Protein AF-A0A0P0VCZ7-F1 (afdb_monomer_lite)

Radius of gyration: 17.17 Å; chains: 1; bounding box: 38×31×43 Å

pLDDT: mean 91.62, std 6.35, range [67.06, 96.44]

InterPro domains:
  IPR007657 Glycosyltransferase 61 [PTHR20961] (1-67)

Foldseek 3Di:
DPDDDDDDDAALVQKPVCVVQNCPDCVHVPVPVVCVPVDDVCCCVPVVPNIDGRDDCVRCVVVVVVVVVVVVVVCVVCPDD

Secondary structure (DSSP, 8-state):
-----------GGGBTHHHHH-TTSHHHH-HHHHHHHHHHHHHIIIIISS--B---HHHHHHHHHHHHHHHHHHHHHS---

Structure (mmCIF, N/CA/C/O backbone):
data_AF-A0A0P0VCZ7-F1
#
_entry.id   AF-A0A0P0VCZ7-F1
#
loop_
_atom_site.group_PDB
_atom_site.id
_atom_site.type_symbol
_atom_site.label_atom_id
_atom_site.label_alt_id
_atom_site.label_comp_id
_atom_site.label_asym_id
_atom_site.label_entity_id
_atom_site.label_seq_id
_atom_site.pdbx_PDB_ins_code
_atom_site.Cartn_x
_atom_site.Cartn_y
_atom_site.Cartn_z
_atom_site.occupancy
_atom_site.B_iso_or_equiv
_atom_site.auth_seq_id
_atom_site.auth_comp_id
_atom_site.auth_asym_id
_atom_site.auth_atom_id
_atom_site.pdbx_PDB_model_num
ATOM 1 N N . MET A 1 1 ? -3.747 -24.025 14.898 1.00 67.38 1 MET A N 1
ATOM 2 C CA . MET A 1 1 ? -3.741 -22.546 14.945 1.00 67.38 1 MET A CA 1
ATOM 3 C C . MET A 1 1 ? -5.086 -22.070 14.400 1.00 67.38 1 MET A C 1
ATOM 5 O O . MET A 1 1 ? -5.268 -22.119 13.196 1.00 67.38 1 MET A O 1
ATOM 9 N N . GLY A 1 2 ? -6.067 -21.717 15.238 1.00 79.88 2 GLY A N 1
ATOM 10 C CA . GLY A 1 2 ? -7.423 -21.310 14.802 1.00 79.88 2 GLY A CA 1
ATOM 11 C C . GLY A 1 2 ? -7.496 -19.911 14.167 1.00 79.88 2 GLY A C 1
ATOM 12 O O . GLY A 1 2 ? -8.473 -19.196 14.360 1.00 79.88 2 GLY A O 1
ATOM 13 N N . LEU A 1 3 ? -6.430 -19.489 13.481 1.00 85.31 3 LEU A N 1
ATOM 14 C CA . LEU A 1 3 ? -6.303 -18.168 12.875 1.00 85.31 3 LEU A CA 1
ATOM 15 C C . LEU A 1 3 ? -6.944 -18.175 11.489 1.00 85.31 3 LEU A C 1
ATOM 17 O O . LEU A 1 3 ? -6.635 -19.023 10.653 1.00 85.31 3 LEU A O 1
ATOM 21 N N . HIS A 1 4 ? -7.815 -17.202 11.246 1.00 84.88 4 HIS A N 1
ATOM 22 C CA . HIS A 1 4 ? -8.377 -16.946 9.928 1.00 84.88 4 HIS A CA 1
ATOM 23 C C . HIS A 1 4 ? -7.727 -15.705 9.335 1.00 84.88 4 HIS A C 1
ATOM 25 O O . HIS A 1 4 ? -7.803 -14.625 9.917 1.00 84.88 4 HIS A O 1
ATOM 31 N N . TYR A 1 5 ? -7.107 -15.882 8.175 1.00 90.38 5 TYR A N 1
ATOM 32 C CA . TYR A 1 5 ? -6.516 -14.799 7.408 1.00 90.38 5 TYR A CA 1
ATOM 33 C C . TYR A 1 5 ? -7.562 -14.218 6.461 1.00 90.38 5 TYR A C 1
ATOM 35 O O . TYR A 1 5 ? -8.349 -14.953 5.867 1.00 90.38 5 TYR A O 1
ATOM 43 N N . GLU A 1 6 ? -7.553 -12.900 6.324 1.00 90.81 6 GLU A N 1
ATOM 44 C CA . GLU A 1 6 ? -8.361 -12.171 5.355 1.00 90.81 6 GLU A CA 1
ATOM 45 C C . GLU A 1 6 ? -7.413 -11.306 4.537 1.00 90.81 6 GLU A C 1
ATOM 47 O O . GLU A 1 6 ? -6.572 -10.594 5.089 1.00 90.81 6 GLU A O 1
ATOM 52 N N . GLN A 1 7 ? -7.536 -11.406 3.219 1.00 91.56 7 GLN A N 1
ATOM 53 C CA . GLN A 1 7 ? -6.699 -10.663 2.297 1.00 91.56 7 GLN A CA 1
ATOM 54 C C . GLN A 1 7 ? -7.249 -9.248 2.102 1.00 91.56 7 GLN A C 1
ATOM 56 O O . GLN A 1 7 ? -8.459 -9.027 2.001 1.00 91.56 7 GLN A O 1
ATOM 61 N N . TYR A 1 8 ? -6.333 -8.289 2.030 1.00 92.94 8 TYR A N 1
ATOM 62 C CA . TYR A 1 8 ? -6.602 -6.940 1.565 1.00 92.94 8 TYR A CA 1
ATOM 63 C C . TYR A 1 8 ? -5.495 -6.535 0.602 1.00 92.94 8 TYR A C 1
ATOM 65 O O . TYR A 1 8 ? -4.331 -6.446 0.996 1.00 92.94 8 TYR A O 1
ATOM 73 N N . ASP A 1 9 ? -5.876 -6.286 -0.644 1.00 91.62 9 ASP A N 1
ATOM 74 C CA . ASP A 1 9 ? -4.945 -5.859 -1.676 1.00 91.62 9 ASP A CA 1
ATOM 75 C C . ASP A 1 9 ? -4.840 -4.337 -1.663 1.00 91.62 9 ASP A C 1
ATOM 77 O O . ASP A 1 9 ? -5.767 -3.613 -2.048 1.00 91.62 9 ASP A O 1
ATOM 81 N N . ALA A 1 10 ? -3.693 -3.861 -1.181 1.00 91.25 10 ALA A N 1
ATOM 82 C CA . ALA A 1 10 ? -3.371 -2.449 -1.212 1.00 91.25 10 ALA A CA 1
ATOM 83 C C . ALA A 1 10 ? -3.205 -1.985 -2.665 1.00 91.25 10 ALA A C 1
ATOM 85 O O . ALA A 1 10 ? -2.486 -2.600 -3.455 1.00 91.25 10 ALA A O 1
ATOM 86 N N . GLU A 1 11 ? -3.846 -0.877 -3.010 1.00 92.88 11 GLU A N 1
ATOM 87 C CA . GLU A 1 11 ? -3.694 -0.239 -4.310 1.00 92.88 11 GLU A CA 1
ATOM 88 C C . GLU A 1 11 ? -2.390 0.555 -4.389 1.00 92.88 11 GLU A C 1
ATOM 90 O O . GLU A 1 11 ? -1.822 0.995 -3.385 1.00 92.88 11 GLU A O 1
ATOM 95 N N . GLY A 1 12 ? -1.927 0.800 -5.617 1.00 91.62 12 GLY A N 1
ATOM 96 C CA . GLY A 1 12 ? -0.694 1.545 -5.857 1.00 91.62 12 GLY A CA 1
ATOM 97 C C . GLY A 1 12 ? -0.665 2.908 -5.157 1.00 91.62 12 GLY A C 1
ATOM 98 O O . GLY A 1 12 ? 0.374 3.299 -4.631 1.00 91.62 12 GLY A O 1
ATOM 99 N N . HIS A 1 13 ? -1.807 3.601 -5.075 1.00 93.56 13 HIS A N 1
ATOM 100 C CA . HIS A 1 13 ? -1.912 4.909 -4.423 1.00 93.56 13 HIS A CA 1
ATOM 101 C C . HIS A 1 13 ? -1.779 4.852 -2.887 1.00 93.56 13 HIS A C 1
ATOM 103 O O . HIS A 1 13 ? -1.339 5.827 -2.280 1.00 93.56 13 HIS A O 1
ATOM 109 N N . GLU A 1 14 ? -2.101 3.716 -2.260 1.00 95.25 14 GLU A N 1
ATOM 110 C CA . GLU A 1 14 ? -1.908 3.484 -0.820 1.00 95.25 14 GLU A CA 1
ATOM 111 C C . GLU A 1 14 ? -0.440 3.189 -0.488 1.00 95.25 14 GLU A C 1
ATOM 113 O O . GLU A 1 14 ? 0.000 3.339 0.651 1.00 95.25 14 GLU A O 1
ATOM 118 N N . SER A 1 15 ? 0.342 2.772 -1.484 1.00 95.31 15 SER A N 1
ATOM 119 C CA . SER A 1 15 ? 1.756 2.456 -1.331 1.00 95.31 15 SER A CA 1
ATOM 120 C C . SER A 1 15 ? 2.632 3.697 -1.476 1.00 95.31 15 SER A C 1
ATOM 122 O O . SER A 1 15 ? 2.523 4.461 -2.439 1.00 95.31 15 SER A O 1
ATOM 124 N N . SER A 1 16 ? 3.606 3.858 -0.578 1.00 95.88 16 SER A N 1
ATOM 125 C CA . SER A 1 16 ? 4.670 4.861 -0.714 1.00 95.88 16 SER A CA 1
ATOM 126 C C . SER A 1 16 ? 5.495 4.692 -1.994 1.00 95.88 16 SER A C 1
ATOM 128 O O . SER A 1 16 ? 6.131 5.650 -2.438 1.00 95.88 16 SER A O 1
ATOM 130 N N . LEU A 1 17 ? 5.471 3.507 -2.614 1.00 96.06 17 LEU A N 1
ATOM 131 C CA . LEU A 1 17 ? 6.161 3.236 -3.872 1.00 96.06 17 LEU A CA 1
ATOM 132 C C . LEU A 1 17 ? 5.609 4.077 -5.028 1.00 96.06 17 LEU A C 1
ATOM 134 O O . LEU A 1 17 ? 6.390 4.462 -5.893 1.00 96.06 17 LEU A O 1
ATOM 138 N N . SER A 1 18 ? 4.323 4.453 -5.012 1.00 95.06 18 SER A N 1
ATOM 139 C CA . SER A 1 18 ? 3.754 5.372 -6.014 1.00 95.06 18 SER A CA 1
ATOM 140 C C . SER A 1 18 ? 4.443 6.730 -6.029 1.00 95.06 18 SER A C 1
ATOM 142 O O . SER A 1 18 ? 4.630 7.307 -7.094 1.00 95.06 18 SER A O 1
ATOM 144 N N . ARG A 1 19 ? 4.889 7.221 -4.869 1.00 94.19 19 ARG A N 1
ATOM 145 C CA . ARG A 1 19 ? 5.661 8.467 -4.771 1.00 94.19 19 ARG A CA 1
ATOM 146 C C . ARG A 1 19 ? 7.107 8.288 -5.223 1.00 94.19 19 ARG A C 1
ATOM 148 O O . ARG A 1 19 ? 7.705 9.235 -5.716 1.00 94.19 19 ARG A O 1
ATOM 155 N N . LYS A 1 20 ? 7.670 7.089 -5.046 1.00 95.06 20 LYS A N 1
ATOM 156 C CA . LYS A 1 20 ? 9.068 6.786 -5.381 1.00 95.06 20 LYS A CA 1
ATOM 157 C C . LYS A 1 20 ? 9.282 6.486 -6.866 1.00 95.06 20 LYS A C 1
ATOM 159 O O . LYS A 1 20 ? 10.282 6.923 -7.421 1.00 95.06 20 LYS A O 1
ATOM 164 N N . TYR A 1 21 ? 8.378 5.730 -7.480 1.00 94.56 21 TYR A N 1
ATO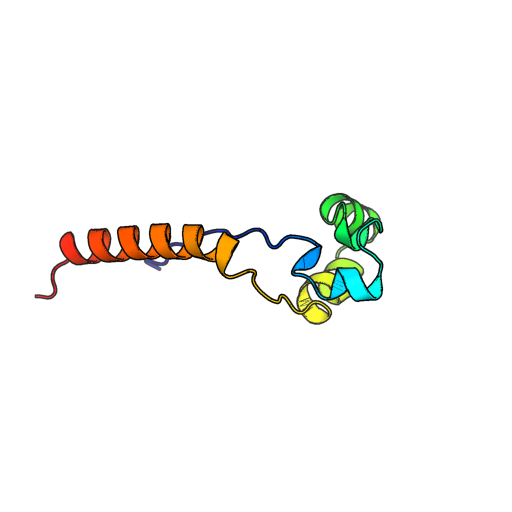M 165 C CA . TYR A 1 21 ? 8.498 5.262 -8.864 1.00 94.56 21 TYR A CA 1
ATOM 166 C C . TYR A 1 21 ? 7.470 5.908 -9.804 1.00 94.56 21 TYR A C 1
ATOM 168 O O . TYR A 1 21 ? 7.653 5.918 -11.014 1.00 94.56 21 TYR A O 1
ATOM 176 N N . GLY A 1 22 ? 6.402 6.495 -9.262 1.00 94.44 22 GLY A N 1
ATOM 177 C CA . GLY A 1 22 ? 5.246 6.931 -10.041 1.00 94.44 22 GLY A CA 1
ATOM 178 C C . GLY A 1 22 ? 4.220 5.808 -10.205 1.00 94.44 22 GLY A C 1
ATOM 179 O O . GLY A 1 22 ? 4.554 4.629 -10.251 1.00 94.44 22 GLY A O 1
ATOM 180 N N . LEU A 1 23 ? 2.940 6.173 -10.323 1.00 94.44 23 LEU A N 1
ATOM 181 C CA . LEU A 1 23 ? 1.828 5.212 -10.429 1.00 94.44 23 LEU A CA 1
ATOM 182 C C . LEU A 1 23 ? 1.867 4.330 -11.687 1.00 94.44 23 LEU A C 1
ATOM 184 O O . LEU A 1 23 ? 1.220 3.291 -11.717 1.00 94.44 23 LEU A O 1
ATOM 188 N N . ARG A 1 24 ? 2.580 4.757 -12.734 1.00 94.94 24 ARG A N 1
ATOM 189 C CA . ARG A 1 24 ? 2.670 4.032 -14.011 1.00 94.94 24 ARG A CA 1
ATOM 190 C C . ARG A 1 24 ? 3.866 3.087 -14.089 1.00 94.94 24 ARG A C 1
ATOM 192 O O . ARG A 1 24 ? 3.886 2.240 -14.976 1.00 94.94 24 ARG A O 1
ATOM 199 N N . ASP A 1 25 ? 4.842 3.228 -13.196 1.00 94.88 25 ASP A N 1
ATOM 200 C CA . ASP A 1 25 ? 6.004 2.344 -13.166 1.00 94.88 25 ASP A CA 1
ATOM 201 C C . ASP A 1 25 ? 5.568 0.921 -12.813 1.00 94.88 25 ASP A C 1
ATOM 203 O O . ASP A 1 25 ? 4.731 0.738 -11.928 1.00 94.88 25 ASP A O 1
ATOM 207 N N . VAL A 1 26 ? 6.150 -0.074 -13.489 1.00 94.00 26 VAL A N 1
ATOM 208 C CA . VAL A 1 26 ? 5.840 -1.501 -13.307 1.00 94.00 26 VAL A CA 1
ATOM 209 C C . VAL A 1 26 ? 5.927 -1.933 -11.844 1.00 94.00 26 VAL A C 1
ATOM 211 O O . VAL A 1 26 ? 5.174 -2.790 -11.407 1.00 94.00 26 VAL A O 1
ATOM 214 N N . VAL A 1 27 ? 6.778 -1.295 -11.036 1.00 94.44 27 VAL A N 1
ATOM 215 C CA . VAL A 1 27 ? 6.888 -1.580 -9.602 1.00 94.44 27 VAL A CA 1
ATOM 216 C C . VAL A 1 27 ? 5.565 -1.342 -8.864 1.00 94.44 27 VAL A C 1
ATOM 218 O O . VAL A 1 27 ? 5.304 -2.005 -7.861 1.00 94.44 27 VAL A O 1
ATOM 221 N N . VAL A 1 28 ? 4.735 -0.419 -9.345 1.00 94.94 28 VAL A N 1
ATOM 22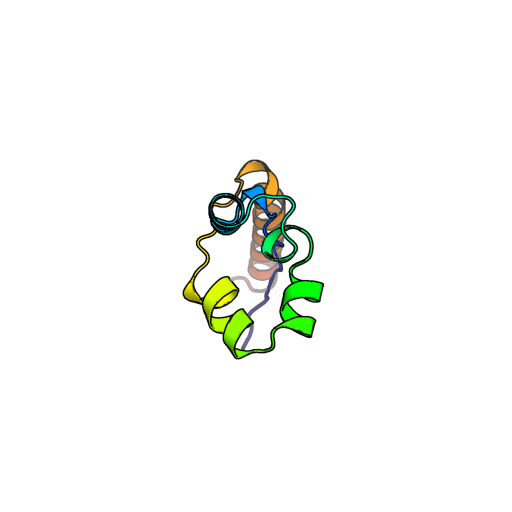2 C CA . VAL A 1 28 ? 3.465 -0.017 -8.728 1.00 94.94 28 VAL A CA 1
ATOM 223 C C . VAL A 1 28 ? 2.269 -0.501 -9.545 1.00 94.94 28 VAL A C 1
ATOM 225 O O . VAL A 1 28 ? 1.296 -0.966 -8.958 1.00 94.94 28 VAL A O 1
ATOM 228 N N . SER A 1 29 ? 2.333 -0.389 -10.873 1.00 94.31 29 SER A N 1
ATOM 229 C CA . SER A 1 29 ? 1.234 -0.731 -11.781 1.00 94.31 29 SER A CA 1
ATOM 230 C C . SER A 1 29 ? 1.089 -2.235 -12.017 1.00 94.31 29 SER A C 1
ATOM 232 O O . SER A 1 29 ? -0.037 -2.707 -12.149 1.00 94.31 29 SER A O 1
ATOM 234 N N . ASP A 1 30 ? 2.195 -2.988 -12.021 1.00 93.75 30 ASP A N 1
ATOM 235 C CA . ASP A 1 30 ? 2.198 -4.452 -12.132 1.00 93.75 30 ASP A CA 1
ATOM 236 C C . ASP A 1 30 ? 3.298 -5.080 -11.250 1.00 93.75 30 ASP A C 1
ATOM 238 O O . ASP A 1 30 ? 4.357 -5.515 -11.732 1.00 93.75 30 ASP A O 1
ATOM 242 N N . PRO A 1 31 ? 3.066 -5.148 -9.924 1.00 92.25 31 PRO A N 1
ATOM 243 C CA . PRO A 1 31 ? 4.027 -5.728 -8.997 1.00 92.25 31 PRO A CA 1
ATOM 244 C C . PRO A 1 31 ? 4.387 -7.181 -9.322 1.00 92.25 31 PRO A C 1
ATOM 246 O O . PRO A 1 31 ? 5.501 -7.604 -9.026 1.00 92.25 31 PRO A O 1
ATOM 249 N N . GLU A 1 32 ? 3.485 -7.957 -9.930 1.00 92.06 32 GLU A N 1
ATOM 250 C CA . GLU A 1 32 ? 3.749 -9.355 -10.287 1.00 92.06 32 GLU A CA 1
ATOM 251 C C . GLU A 1 32 ? 4.698 -9.480 -11.483 1.00 92.06 32 GLU A C 1
ATOM 253 O O . GLU A 1 32 ? 5.553 -10.370 -11.493 1.00 92.06 32 GLU A O 1
ATOM 258 N N . ALA A 1 33 ? 4.619 -8.590 -12.475 1.00 93.00 33 ALA A N 1
ATOM 259 C CA . ALA A 1 33 ? 5.652 -8.484 -13.507 1.00 93.00 33 ALA A CA 1
ATOM 260 C C . ALA A 1 33 ? 7.001 -8.072 -12.897 1.00 93.00 33 ALA A C 1
ATOM 262 O O . ALA A 1 33 ? 8.008 -8.753 -13.094 1.00 93.00 33 ALA A O 1
ATOM 263 N N . ALA A 1 34 ? 7.019 -7.036 -12.051 1.00 92.50 34 ALA A N 1
ATOM 264 C CA . ALA A 1 34 ? 8.252 -6.569 -11.414 1.00 92.50 34 ALA A CA 1
ATOM 265 C C . ALA A 1 34 ? 8.929 -7.646 -10.540 1.00 92.50 34 ALA A C 1
ATOM 267 O O . ALA A 1 34 ? 10.160 -7.742 -10.519 1.00 92.50 34 ALA A O 1
ATOM 268 N N . LYS A 1 35 ? 8.144 -8.464 -9.824 1.00 92.19 35 LYS A N 1
ATOM 269 C CA . LYS A 1 35 ? 8.637 -9.595 -9.019 1.00 92.19 35 LYS A CA 1
ATOM 270 C C . LYS A 1 35 ? 9.262 -10.685 -9.888 1.00 92.19 35 LYS A C 1
ATOM 272 O O . LYS A 1 35 ? 10.339 -11.174 -9.543 1.00 92.19 35 LYS A O 1
ATOM 277 N N . ARG A 1 36 ? 8.601 -11.055 -10.990 1.00 92.56 36 ARG A N 1
ATOM 278 C CA . ARG A 1 36 ? 9.075 -12.096 -11.915 1.00 92.56 36 ARG A CA 1
ATOM 279 C C . ARG A 1 36 ? 10.396 -11.712 -12.576 1.00 92.56 36 ARG A C 1
ATOM 281 O O . ARG A 1 36 ? 11.308 -12.531 -12.599 1.00 92.56 36 ARG A O 1
ATOM 288 N N . ASP A 1 37 ? 10.530 -10.463 -13.012 1.00 92.50 37 ASP A N 1
ATOM 289 C CA . ASP A 1 37 ? 11.690 -10.032 -13.799 1.00 92.50 37 ASP A CA 1
ATOM 290 C C . ASP A 1 37 ? 12.932 -9.732 -12.947 1.00 92.50 37 ASP A C 1
ATOM 292 O O . ASP A 1 37 ? 14.062 -9.935 -13.389 1.00 92.50 37 ASP A O 1
ATOM 296 N N . LYS A 1 38 ? 12.751 -9.229 -11.716 1.00 90.19 38 LYS A N 1
ATOM 297 C CA . LYS A 1 38 ? 13.863 -8.720 -10.886 1.00 90.19 38 LYS A CA 1
ATOM 298 C C . LYS A 1 38 ? 14.317 -9.673 -9.777 1.00 90.19 38 LYS A C 1
ATOM 300 O O . LYS A 1 38 ? 15.342 -9.423 -9.139 1.00 90.19 38 LYS A O 1
ATOM 305 N N . GLY A 1 39 ? 13.571 -10.751 -9.537 1.00 91.19 39 GLY A N 1
ATOM 306 C CA . GLY A 1 39 ? 13.906 -11.787 -8.562 1.00 91.19 39 GLY A CA 1
ATOM 307 C C . GLY A 1 39 ? 13.779 -11.360 -7.092 1.00 91.19 39 GLY A C 1
ATOM 308 O O . GLY A 1 39 ? 13.542 -10.200 -6.747 1.00 9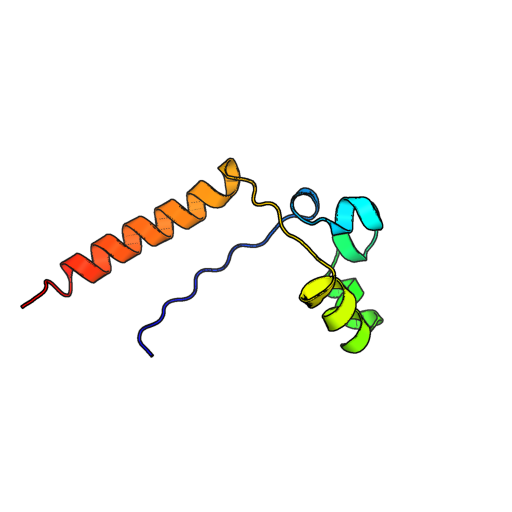1.19 39 GLY A O 1
ATOM 309 N N . TRP A 1 40 ? 13.956 -12.327 -6.186 1.00 94.00 40 TRP A N 1
ATOM 310 C CA . TRP A 1 40 ? 13.621 -12.179 -4.762 1.00 94.00 40 TRP A CA 1
ATOM 311 C C . TRP A 1 40 ? 14.363 -11.044 -4.038 1.00 94.00 40 TRP A C 1
ATOM 313 O O . TRP A 1 40 ? 13.777 -10.359 -3.200 1.00 94.00 40 TRP A O 1
ATOM 323 N N . GLY A 1 41 ? 15.631 -10.788 -4.382 1.00 95.12 41 GLY A N 1
ATOM 324 C CA . GLY A 1 41 ? 16.419 -9.718 -3.757 1.00 95.12 41 GLY A CA 1
ATOM 325 C C . GLY A 1 41 ? 15.842 -8.318 -3.998 1.00 95.12 41 GLY A C 1
ATOM 326 O O . GLY A 1 41 ? 15.914 -7.456 -3.118 1.00 95.12 41 GLY A O 1
ATOM 327 N N . PHE A 1 42 ? 15.227 -8.096 -5.163 1.00 94.88 42 PHE A N 1
ATOM 328 C CA . PHE A 1 42 ? 14.466 -6.881 -5.440 1.00 94.88 42 PHE A CA 1
ATOM 329 C C . PHE A 1 42 ? 13.162 -6.862 -4.640 1.00 94.88 42 PHE A C 1
ATOM 331 O O . PHE A 1 42 ? 12.863 -5.864 -3.983 1.00 94.88 42 PHE A O 1
ATOM 338 N N . VAL A 1 43 ? 12.424 -7.977 -4.641 1.00 94.94 43 VAL A N 1
ATOM 339 C CA . VAL A 1 43 ? 11.122 -8.096 -3.969 1.00 94.94 43 VAL A CA 1
ATOM 340 C C . VAL A 1 43 ? 11.222 -7.787 -2.481 1.00 94.94 43 VAL A C 1
ATOM 342 O O . VAL A 1 43 ? 10.497 -6.927 -1.980 1.00 94.94 43 VAL A O 1
ATOM 345 N N . ALA A 1 44 ? 12.156 -8.432 -1.784 1.00 95.38 44 ALA A N 1
ATOM 346 C CA . ALA A 1 44 ? 12.352 -8.235 -0.355 1.00 95.38 44 ALA A CA 1
ATOM 347 C C . ALA A 1 44 ? 12.724 -6.782 -0.028 1.00 95.38 44 ALA A C 1
ATOM 349 O O . ALA A 1 44 ? 12.178 -6.185 0.898 1.00 95.38 44 ALA A O 1
ATOM 350 N N . ARG A 1 45 ? 13.610 -6.174 -0.823 1.00 95.69 45 ARG A N 1
ATOM 351 C CA . ARG A 1 45 ? 14.064 -4.797 -0.596 1.00 95.69 45 ARG A CA 1
ATOM 352 C C . ARG A 1 45 ? 12.972 -3.766 -0.861 1.00 95.69 45 ARG A C 1
ATOM 354 O O . ARG A 1 45 ? 12.889 -2.780 -0.139 1.00 95.69 45 ARG A O 1
ATOM 361 N N . VAL A 1 46 ? 12.176 -3.955 -1.911 1.00 95.94 46 VAL A N 1
ATOM 362 C CA . VAL A 1 46 ? 11.220 -2.941 -2.373 1.00 95.94 46 VAL A CA 1
ATOM 363 C C . VAL A 1 46 ? 9.850 -3.116 -1.736 1.00 95.94 46 VAL A C 1
ATOM 365 O O . VAL A 1 46 ? 9.347 -2.156 -1.161 1.00 95.94 46 VAL A O 1
ATOM 368 N N . TYR A 1 47 ? 9.272 -4.315 -1.789 1.00 94.06 47 TYR A N 1
ATOM 369 C CA . TYR A 1 47 ? 7.897 -4.548 -1.338 1.00 94.06 47 TYR A CA 1
ATOM 370 C C . TYR A 1 47 ? 7.793 -4.911 0.140 1.00 94.06 47 TYR A C 1
ATOM 372 O O . TYR A 1 47 ? 6.807 -4.555 0.773 1.00 94.06 47 TYR A O 1
ATOM 380 N N . LEU A 1 48 ? 8.785 -5.614 0.696 1.00 93.62 48 LEU A N 1
ATOM 381 C CA . LEU A 1 48 ? 8.727 -6.060 2.095 1.00 93.62 48 LEU A CA 1
ATOM 382 C C . LEU A 1 48 ? 9.413 -5.079 3.051 1.00 93.62 48 LEU A C 1
ATOM 384 O O . LEU A 1 48 ? 8.886 -4.805 4.121 1.00 93.62 48 LEU A O 1
ATOM 388 N N . GLY A 1 49 ? 10.580 -4.548 2.672 1.00 93.69 49 GLY A N 1
ATOM 389 C CA . GLY A 1 49 ? 11.357 -3.641 3.526 1.00 93.69 49 GLY A CA 1
ATOM 390 C C . GLY A 1 49 ? 11.225 -2.153 3.192 1.00 93.69 49 GLY A C 1
ATOM 391 O O . GLY A 1 49 ? 11.420 -1.312 4.062 1.00 93.69 49 GLY A O 1
ATOM 392 N N . GLY A 1 50 ? 10.933 -1.810 1.935 1.00 92.06 50 GLY A N 1
ATOM 393 C CA . GLY A 1 50 ? 10.994 -0.429 1.436 1.00 92.06 50 GLY A CA 1
ATOM 394 C C . GLY A 1 50 ? 9.641 0.259 1.251 1.00 92.06 50 GLY A C 1
ATOM 395 O O . GLY A 1 50 ? 9.604 1.432 0.867 1.00 92.06 50 GLY A O 1
ATOM 396 N N . GLN A 1 51 ? 8.544 -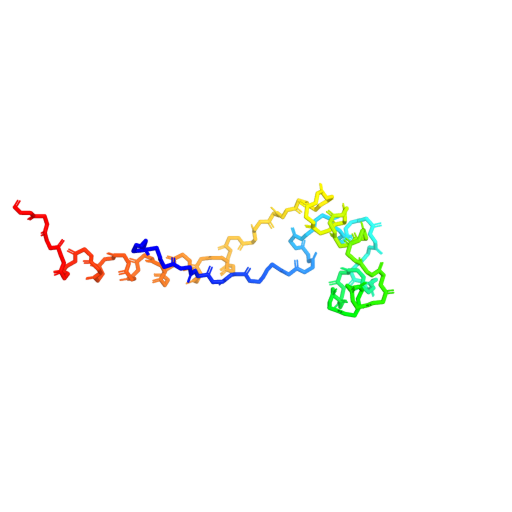0.459 1.483 1.00 94.12 51 GLN A N 1
ATOM 397 C CA . GLN A 1 51 ? 7.185 0.014 1.258 1.00 94.12 51 GLN A CA 1
ATOM 398 C C . GLN A 1 51 ? 6.498 0.320 2.587 1.00 94.12 51 GLN A C 1
ATOM 400 O O . GLN A 1 51 ? 6.416 -0.529 3.467 1.00 94.12 51 GLN A O 1
ATOM 405 N N . ASN A 1 52 ? 5.918 1.513 2.677 1.00 96.44 52 ASN A N 1
ATOM 406 C CA . ASN A 1 52 ? 4.924 1.848 3.687 1.00 96.44 52 ASN A CA 1
ATOM 407 C C . ASN A 1 52 ? 3.554 1.912 3.008 1.00 96.44 52 ASN A C 1
ATOM 409 O O . ASN A 1 52 ? 3.432 2.503 1.933 1.00 96.44 52 ASN A O 1
ATOM 413 N N . VAL A 1 53 ? 2.537 1.321 3.634 1.00 95.00 53 VAL A N 1
ATOM 414 C CA . VAL A 1 53 ? 1.149 1.362 3.154 1.00 95.00 53 VAL A CA 1
ATOM 415 C C . VAL A 1 53 ? 0.334 2.277 4.055 1.00 95.00 53 VAL A C 1
ATOM 417 O O . VAL A 1 53 ? 0.280 2.081 5.268 1.00 95.00 53 VAL A O 1
ATOM 420 N N . THR A 1 54 ? -0.313 3.271 3.459 1.00 95.94 54 THR A N 1
ATOM 421 C CA . THR A 1 54 ? -1.325 4.101 4.109 1.00 95.94 54 THR A CA 1
ATOM 422 C C . THR A 1 54 ? -2.685 3.644 3.612 1.00 95.94 54 THR A C 1
ATOM 424 O O . THR A 1 54 ? -3.037 3.906 2.468 1.00 95.94 54 THR A O 1
ATOM 427 N N . LEU A 1 55 ? -3.419 2.933 4.466 1.00 94.81 55 LEU A N 1
ATOM 428 C CA . LEU A 1 55 ? -4.707 2.352 4.102 1.00 94.81 55 LEU A CA 1
ATOM 429 C C . LEU A 1 55 ? -5.747 3.438 3.814 1.00 94.81 55 LEU A C 1
ATOM 431 O O . LEU A 1 55 ? -5.968 4.333 4.635 1.00 94.81 55 LEU A O 1
ATOM 435 N N . ASP A 1 56 ? -6.448 3.301 2.696 1.00 95.12 56 ASP A N 1
ATOM 436 C CA . ASP A 1 56 ? -7.694 4.006 2.443 1.00 95.12 56 ASP A CA 1
ATOM 437 C C . ASP A 1 56 ? -8.795 3.382 3.306 1.00 95.12 56 ASP A C 1
ATOM 439 O O . ASP A 1 56 ? -9.307 2.290 3.041 1.00 95.12 56 ASP A O 1
ATOM 443 N N . LEU A 1 57 ? -9.190 4.106 4.352 1.00 94.56 57 LEU A N 1
ATOM 444 C CA . LEU A 1 57 ? -10.216 3.665 5.293 1.00 94.56 57 LEU A CA 1
ATOM 445 C C . LEU A 1 57 ? -11.578 3.443 4.626 1.00 94.56 57 LEU A C 1
ATOM 447 O O . LEU A 1 57 ? -12.347 2.604 5.095 1.00 94.56 57 LEU A O 1
ATOM 451 N N . SER A 1 58 ? -11.880 4.133 3.525 1.00 94.62 58 SER A N 1
ATOM 452 C CA . SER A 1 58 ? -13.135 3.957 2.790 1.00 94.62 58 SER A CA 1
ATOM 453 C C . SER A 1 58 ? -13.202 2.577 2.141 1.00 94.62 58 SER A C 1
ATOM 455 O O . SER A 1 58 ? -14.233 1.901 2.232 1.00 94.62 58 SER A O 1
ATOM 457 N N . ARG A 1 59 ? -12.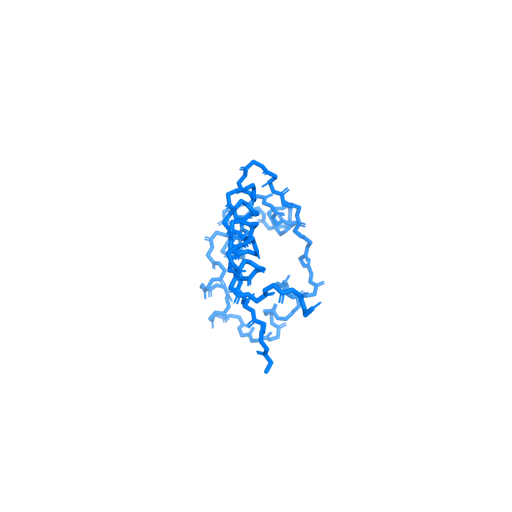093 2.130 1.537 1.00 95.06 59 ARG A N 1
ATOM 458 C CA . ARG A 1 59 ? -11.955 0.794 0.935 1.00 95.06 59 ARG A CA 1
ATOM 459 C C . ARG A 1 59 ? -11.806 -0.274 2.009 1.00 95.06 59 ARG A C 1
ATOM 461 O O . ARG A 1 59 ? -12.592 -1.228 2.036 1.00 95.06 59 ARG A O 1
ATOM 468 N N . PHE A 1 60 ? -10.887 -0.060 2.946 1.00 95.50 60 PHE A N 1
ATOM 469 C CA . PHE A 1 60 ? -10.576 -0.992 4.026 1.00 95.50 60 PHE A CA 1
ATOM 470 C C . PHE A 1 60 ? -11.776 -1.274 4.946 1.00 95.50 60 PHE A C 1
ATOM 472 O O . PHE A 1 60 ? -11.889 -2.380 5.483 1.00 95.50 60 PHE A O 1
ATOM 479 N N . ARG A 1 61 ? -12.737 -0.339 5.059 1.00 95.62 61 ARG A N 1
ATOM 480 C CA . ARG A 1 61 ? -14.000 -0.539 5.796 1.00 95.62 61 ARG A CA 1
ATOM 481 C C . ARG A 1 61 ? -14.696 -1.844 5.421 1.00 95.62 61 ARG A C 1
ATOM 483 O O . ARG A 1 61 ? -15.161 -2.547 6.309 1.00 95.62 61 ARG A O 1
ATOM 490 N N . HIS A 1 62 ? -14.750 -2.197 4.137 1.00 94.56 62 HIS A N 1
ATOM 491 C CA . HIS A 1 62 ? -15.443 -3.408 3.686 1.00 94.56 62 HIS A CA 1
ATOM 492 C C . HIS A 1 62 ? -14.798 -4.677 4.252 1.00 94.56 62 HIS A C 1
ATOM 494 O O . HIS A 1 62 ? -15.502 -5.578 4.712 1.00 94.56 62 HIS A O 1
ATOM 500 N N . THR A 1 63 ? -13.464 -4.727 4.271 1.00 95.00 63 THR A N 1
ATOM 501 C CA . THR A 1 63 ? -12.701 -5.825 4.874 1.00 95.00 63 THR A CA 1
ATOM 502 C C . THR A 1 63 ? -12.950 -5.895 6.376 1.00 95.00 63 THR A C 1
ATOM 504 O O . THR A 1 63 ? -13.286 -6.961 6.892 1.00 95.00 63 THR A O 1
ATOM 507 N N . LEU A 1 64 ? -12.897 -4.756 7.074 1.00 95.12 64 LEU A N 1
ATOM 508 C CA . LEU A 1 64 ? -13.189 -4.695 8.508 1.00 95.12 64 LEU A CA 1
ATOM 509 C C . LEU A 1 64 ? -14.617 -5.138 8.837 1.00 95.12 64 LEU A C 1
ATOM 511 O O . LEU A 1 64 ? -14.814 -5.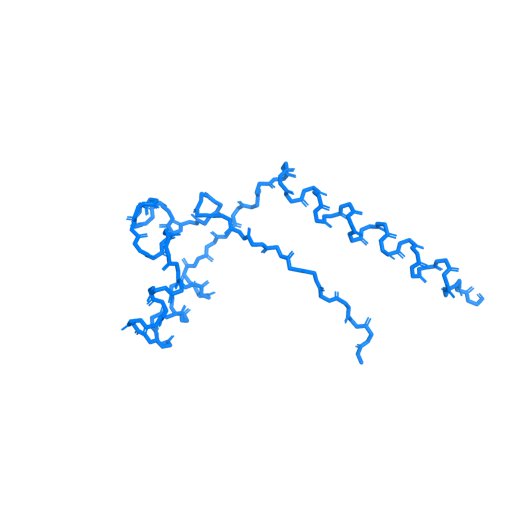890 9.786 1.00 95.12 64 LEU A O 1
ATOM 515 N N . THR A 1 65 ? -15.618 -4.733 8.054 1.00 95.69 65 THR A N 1
ATOM 516 C CA . THR A 1 65 ? -17.009 -5.155 8.266 1.00 95.69 65 THR A CA 1
ATOM 517 C C . THR A 1 65 ? -17.176 -6.662 8.076 1.00 95.69 65 THR A C 1
ATOM 519 O O . THR A 1 65 ? -17.830 -7.300 8.904 1.00 95.69 65 THR A O 1
ATOM 522 N N . ARG A 1 66 ? -16.561 -7.261 7.042 1.00 94.19 66 ARG A N 1
ATOM 523 C CA . ARG A 1 66 ? -16.579 -8.726 6.853 1.00 94.19 66 ARG A CA 1
ATOM 524 C C . ARG A 1 66 ? -15.938 -9.450 8.033 1.00 94.19 66 ARG A C 1
ATOM 526 O O . ARG A 1 66 ? -16.532 -10.390 8.565 1.00 94.19 66 ARG A O 1
ATOM 533 N N . LEU A 1 67 ? -14.762 -8.992 8.460 1.00 94.19 67 LEU A N 1
ATOM 534 C CA . LEU A 1 67 ? -14.037 -9.557 9.597 1.00 94.19 67 LEU A CA 1
ATOM 535 C C . LEU A 1 67 ? -14.830 -9.432 10.895 1.00 94.19 67 LEU A C 1
ATOM 537 O O . LEU A 1 67 ? -14.949 -10.404 11.636 1.00 94.19 67 LEU A O 1
ATOM 541 N N . HIS A 1 68 ? -15.435 -8.274 11.139 1.00 94.50 68 HIS A N 1
ATOM 542 C CA . HIS A 1 68 ? -16.271 -8.035 12.306 1.00 94.50 68 HIS A CA 1
ATOM 543 C C . HIS A 1 68 ? -17.502 -8.952 12.317 1.00 94.50 68 HIS A C 1
ATOM 545 O O . HIS A 1 68 ? -17.753 -9.638 13.307 1.00 94.50 68 HIS A O 1
ATOM 551 N N . ALA A 1 69 ? -18.227 -9.054 11.198 1.00 94.00 69 ALA A N 1
ATOM 552 C CA . ALA A 1 69 ? -19.362 -9.968 11.073 1.00 94.00 69 ALA A CA 1
ATOM 553 C C . ALA A 1 69 ? -18.945 -11.434 11.285 1.00 94.00 69 ALA A C 1
ATOM 555 O O . ALA A 1 69 ? -19.654 -12.203 11.936 1.00 94.00 69 ALA A O 1
ATOM 556 N N . ARG A 1 70 ? -17.770 -11.832 10.780 1.00 91.62 70 ARG A N 1
ATOM 557 C CA . ARG A 1 70 ? -17.207 -13.163 11.031 1.00 91.62 70 ARG A CA 1
ATOM 558 C C . ARG A 1 70 ? -16.881 -13.367 12.509 1.00 91.62 70 ARG A C 1
ATOM 560 O O . ARG A 1 70 ? -17.265 -14.398 13.051 1.00 91.62 70 ARG A O 1
ATOM 567 N N . ALA A 1 71 ? -16.212 -12.413 13.148 1.00 90.94 71 ALA A N 1
ATOM 568 C CA . ALA A 1 71 ? -15.842 -12.493 14.557 1.00 90.94 71 ALA A CA 1
ATOM 569 C C . ALA A 1 71 ? -17.077 -12.654 15.453 1.00 90.94 71 ALA A C 1
ATOM 571 O O . ALA A 1 71 ? -17.085 -13.506 16.338 1.00 90.94 71 ALA A O 1
ATOM 572 N N . LEU A 1 72 ? -18.154 -11.914 15.168 1.00 93.56 72 LEU A N 1
ATOM 573 C CA . LEU A 1 72 ? -19.426 -12.062 15.876 1.00 93.56 72 LEU A CA 1
ATOM 574 C C . LEU A 1 72 ? -20.031 -13.461 15.701 1.00 93.56 72 LEU A C 1
ATOM 576 O O . LEU A 1 72 ? -20.472 -14.046 16.688 1.00 93.56 72 LEU A O 1
ATOM 580 N N . ARG A 1 73 ? -19.997 -14.026 14.485 1.00 90.62 73 ARG A N 1
ATOM 581 C CA . ARG A 1 73 ? -20.472 -15.399 14.232 1.00 90.62 73 ARG A CA 1
ATOM 582 C C . ARG A 1 73 ? -19.657 -16.444 14.987 1.00 90.62 73 ARG A C 1
ATOM 584 O O . ARG A 1 73 ? -20.233 -17.310 15.637 1.00 90.62 73 ARG A O 1
ATOM 591 N N . VAL A 1 74 ? -18.329 -16.354 14.932 1.00 88.12 74 VAL A N 1
ATOM 592 C CA . VAL A 1 74 ? -17.444 -17.281 15.655 1.00 88.12 74 VAL A CA 1
ATOM 593 C C . VAL A 1 74 ? -17.697 -17.187 17.159 1.00 88.12 74 VAL A C 1
ATOM 595 O O . VAL A 1 74 ? -17.854 -18.214 17.810 1.00 88.12 74 VAL A O 1
ATOM 598 N N . ARG A 1 75 ? -17.840 -15.970 17.698 1.00 85.62 75 ARG A N 1
ATOM 599 C CA . ARG A 1 75 ? -18.177 -15.755 19.111 1.00 85.62 75 ARG A CA 1
ATOM 600 C C . ARG A 1 75 ? -19.536 -16.348 19.489 1.00 85.62 75 ARG A C 1
ATOM 602 O O . ARG A 1 75 ? -19.663 -16.891 20.574 1.00 85.62 75 ARG A O 1
ATOM 609 N N . SER A 1 76 ? -20.545 -16.258 18.620 1.00 86.81 76 SER A N 1
ATOM 610 C CA . SER A 1 76 ? -21.859 -16.864 18.887 1.00 86.81 76 SER A CA 1
ATOM 611 C C . SER A 1 76 ? -21.864 -18.392 18.806 1.00 86.81 76 SER A C 1
ATOM 613 O O . SER A 1 76 ? -22.670 -19.022 19.478 1.00 86.81 76 SER A O 1
ATOM 615 N N . LEU A 1 77 ? -20.979 -18.988 17.999 1.00 83.31 77 LEU A N 1
ATOM 616 C CA . LEU A 1 77 ? -20.836 -20.446 17.886 1.00 83.31 77 LEU A CA 1
ATOM 617 C C . LEU A 1 77 ? -20.021 -21.044 19.040 1.00 83.31 77 LEU A C 1
ATOM 619 O O . LEU A 1 77 ? -20.182 -22.216 19.364 1.00 83.31 77 LEU A O 1
ATOM 623 N N . HIS A 1 78 ? -19.168 -20.232 19.663 1.00 77.94 78 HIS A N 1
ATOM 624 C CA . HIS A 1 78 ? -18.364 -20.594 20.823 1.00 77.94 78 HIS A CA 1
ATOM 625 C C . HIS A 1 78 ? -18.598 -19.575 21.946 1.00 77.94 78 HIS A C 1
ATOM 627 O O . HIS A 1 78 ? -17.699 -18.775 22.233 1.00 77.94 78 HIS A O 1
ATOM 633 N N . PRO A 1 79 ? -19.805 -19.543 22.548 1.00 69.31 79 PRO A N 1
ATOM 634 C CA . PRO A 1 79 ? -20.025 -18.727 23.732 1.00 69.31 79 PRO A CA 1
ATOM 635 C C . PRO A 1 79 ? -19.009 -19.149 24.797 1.00 69.31 79 PRO A C 1
ATOM 637 O O . PRO A 1 79 ? -18.704 -20.335 24.937 1.00 69.31 79 PRO A O 1
ATOM 640 N N . ALA A 1 80 ? -18.436 -18.167 25.493 1.00 69.12 80 ALA A N 1
ATOM 641 C CA . ALA A 1 80 ? -17.572 -18.457 26.629 1.00 69.12 80 ALA A CA 1
ATOM 642 C C . ALA A 1 80 ? -18.332 -19.362 27.626 1.00 69.12 80 ALA A C 1
ATOM 644 O O . ALA A 1 80 ? -19.553 -19.204 27.734 1.00 69.12 80 ALA A O 1
ATOM 645 N N . PRO A 1 81 ? -17.638 -20.317 28.273 1.00 67.06 81 PRO A N 1
ATOM 646 C CA . PRO A 1 81 ? -18.253 -21.245 29.220 1.00 67.06 81 PRO A CA 1
ATOM 647 C C . PRO A 1 81 ? -18.951 -20.533 30.382 1.00 67.06 81 PRO A C 1
ATOM 649 O O . PRO A 1 81 ? -18.533 -19.403 30.729 1.00 67.06 81 PRO A O 1
#

Sequence (81 aa):
MGLHYEQYDAEGHESSLSRKYGLRDVVVSDPEAAKRDKGWGFVARVYLGGQNVTLDLSRFRHTLTRLHARALRVRSLHPAP

Organism: Oryza sativa subsp. japonica (NCBI:txid39947)